Protein AF-A0A7W1P5P2-F1 (afdb_monomer)

Foldseek 3Di:
DDDDDDDDDDDDDDDDDDDDDDDDDDDDDDDDDDDDDPDDDPPDPDDDQPDPPPVLLVVLVPQADPVLSVVLVVVSNVDDDDPVLSVLSSLLRNLVRLLVVLVVVCVVQHQDDPNHGDPSVVSNVVSVVSSVVSVVVSVPDD

pLDDT: mean 72.05, std 26.2, range [30.34, 98.06]

Nearest PDB structures (foldseek):
  7my1-assembly1_AAA-2  TM=4.156E-01  e=3.052E+00  Synechocystis sp. PCC 6803 substr. Kazusa
  7p5j-assembly1_B  TM=3.712E-01  e=3.596E+00  Homo sapiens

Structure (mmCIF, N/CA/C/O backbone):
data_AF-A0A7W1P5P2-F1
#
_entry.id   AF-A0A7W1P5P2-F1
#
loop_
_atom_site.group_PDB
_atom_site.id
_atom_site.type_symbol
_atom_site.label_atom_id
_atom_site.label_alt_id
_atom_site.label_comp_id
_atom_site.label_asym_id
_atom_site.label_entity_id
_atom_site.label_seq_id
_atom_site.pdbx_PDB_ins_code
_atom_site.Cartn_x
_atom_site.Cartn_y
_atom_site.Cartn_z
_atom_site.occupancy
_atom_site.B_iso_or_equiv
_atom_site.auth_seq_id
_atom_site.auth_comp_id
_atom_site.auth_asym_id
_atom_site.auth_atom_id
_atom_site.pdbx_PDB_model_num
ATOM 1 N N . MET A 1 1 ? 70.763 19.046 11.748 1.00 38.09 1 MET A N 1
ATOM 2 C CA . MET A 1 1 ? 70.321 20.250 12.480 1.00 38.09 1 MET A CA 1
ATOM 3 C C . MET A 1 1 ? 68.864 20.521 12.139 1.00 38.09 1 MET A C 1
ATOM 5 O O . MET A 1 1 ? 68.567 20.472 10.958 1.00 38.09 1 MET A O 1
ATOM 9 N N . ALA A 1 2 ? 68.046 20.783 13.174 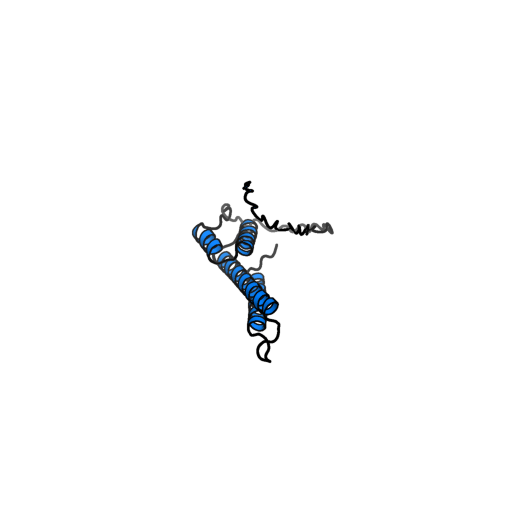1.00 40.44 2 ALA A N 1
ATOM 10 C CA . ALA A 1 2 ? 66.644 21.260 13.194 1.00 40.44 2 ALA A CA 1
ATOM 11 C C . ALA A 1 2 ? 65.595 20.413 12.423 1.00 40.44 2 ALA A C 1
ATOM 13 O O . ALA A 1 2 ? 65.791 20.097 11.265 1.00 40.44 2 ALA A O 1
ATOM 14 N N . GLY A 1 3 ? 64.448 19.982 12.959 1.00 36.50 3 GLY A N 1
ATOM 15 C CA . GLY A 1 3 ? 63.687 20.394 14.142 1.00 36.50 3 GLY A CA 1
ATOM 16 C C . GLY A 1 3 ? 62.299 20.930 13.733 1.00 36.50 3 GLY A C 1
ATOM 17 O O . GLY A 1 3 ? 62.228 21.692 12.779 1.00 36.50 3 GLY A O 1
ATOM 18 N N . VAL A 1 4 ? 61.260 20.603 14.531 1.00 46.84 4 VAL A N 1
ATOM 19 C CA . VAL A 1 4 ? 59.852 21.117 14.559 1.00 46.84 4 VAL A CA 1
ATOM 20 C C . VAL A 1 4 ? 58.834 20.275 13.737 1.00 46.84 4 VAL A C 1
ATOM 22 O O . VAL A 1 4 ? 58.904 20.241 12.518 1.00 46.84 4 VAL A O 1
ATOM 25 N N . LYS A 1 5 ? 58.028 19.373 14.351 1.00 38.53 5 LYS A N 1
ATOM 26 C CA . LYS A 1 5 ? 56.689 19.538 15.018 1.00 38.53 5 LYS A CA 1
ATOM 27 C C . LYS A 1 5 ? 55.645 20.206 14.088 1.00 38.53 5 LYS A C 1
ATOM 29 O O . LYS A 1 5 ? 55.945 21.239 13.528 1.00 38.53 5 LYS A O 1
ATOM 34 N N . GLY A 1 6 ? 54.404 19.776 13.852 1.00 36.72 6 GLY A N 1
ATOM 35 C CA . GLY A 1 6 ? 53.469 18.824 14.456 1.00 36.72 6 GLY A CA 1
ATOM 36 C C . GLY A 1 6 ? 52.092 19.511 14.520 1.00 36.72 6 GLY A C 1
ATOM 37 O O . GLY A 1 6 ? 51.992 20.474 15.259 1.00 36.72 6 GLY A O 1
ATOM 38 N N . LEU A 1 7 ? 51.067 19.064 13.777 1.00 38.97 7 LEU A N 1
ATOM 39 C CA . LEU A 1 7 ? 49.645 19.476 13.890 1.00 38.97 7 LEU A CA 1
ATOM 40 C C . LEU A 1 7 ? 48.791 18.339 13.276 1.00 38.97 7 LEU A C 1
ATOM 42 O O . LEU A 1 7 ? 48.956 18.028 12.105 1.00 38.97 7 LEU A O 1
ATOM 46 N N . SER A 1 8 ? 48.094 17.507 14.059 1.00 36.19 8 SER A N 1
ATOM 47 C CA . SER A 1 8 ? 46.799 17.746 14.728 1.00 36.19 8 SER A CA 1
ATOM 48 C C . SER A 1 8 ? 45.603 17.568 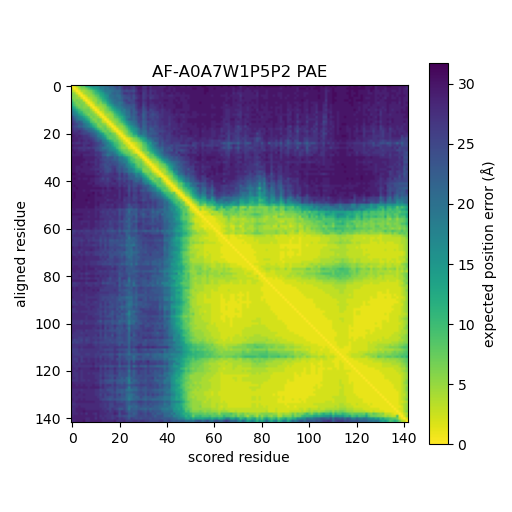13.783 1.00 36.19 8 SER A C 1
ATOM 50 O O . SER A 1 8 ? 45.541 18.169 12.718 1.00 36.19 8 SER A O 1
ATOM 52 N N . GLY A 1 9 ? 44.661 16.722 14.209 1.00 39.12 9 GLY A N 1
ATOM 53 C CA . GLY A 1 9 ? 43.573 16.164 13.414 1.00 39.12 9 GLY A CA 1
ATOM 54 C C . GLY A 1 9 ? 42.539 17.159 12.885 1.00 39.12 9 GLY A C 1
ATOM 55 O O . GLY A 1 9 ? 42.253 18.188 13.490 1.00 39.12 9 GLY A O 1
ATOM 56 N N . GLY A 1 10 ? 41.923 16.775 11.768 1.00 34.19 10 GLY A N 1
ATOM 57 C CA . GLY A 1 10 ? 40.751 17.422 11.196 1.00 34.19 10 GLY A CA 1
ATOM 58 C C . GLY A 1 10 ? 39.666 16.382 10.954 1.00 34.19 10 GLY A C 1
ATOM 59 O O . GLY A 1 10 ? 39.736 15.608 10.004 1.00 34.19 10 GLY A O 1
ATOM 60 N N . GLN A 1 11 ? 38.671 16.339 11.840 1.00 35.59 11 GLN A N 1
ATOM 61 C CA . GLN A 1 11 ? 37.442 15.583 11.626 1.00 35.59 11 GLN A CA 1
ATOM 62 C C . GLN A 1 11 ? 36.672 16.199 10.455 1.00 35.59 11 GLN A C 1
ATOM 64 O O . GLN A 1 11 ? 36.246 17.352 10.535 1.00 35.59 11 GLN A O 1
ATOM 69 N N . ASN A 1 12 ? 36.462 15.436 9.384 1.00 36.19 12 ASN A N 1
ATOM 70 C CA . ASN A 1 12 ? 35.662 15.890 8.255 1.00 36.19 12 ASN A CA 1
ATOM 71 C C . ASN A 1 12 ? 34.175 15.623 8.546 1.00 36.19 12 ASN A C 1
ATOM 73 O O . ASN A 1 12 ? 33.667 14.521 8.345 1.00 36.19 12 ASN A O 1
ATOM 77 N N . LYS A 1 13 ? 33.484 16.629 9.094 1.00 36.31 13 LYS A N 1
ATOM 78 C CA . LYS A 1 13 ? 32.025 16.630 9.264 1.00 36.31 13 LYS A CA 1
ATOM 79 C C . LYS A 1 13 ? 31.383 17.026 7.936 1.00 36.31 13 LYS A C 1
ATOM 81 O O . LYS A 1 13 ? 31.294 18.210 7.621 1.00 36.31 13 LYS A O 1
ATOM 86 N N . VAL A 1 14 ? 30.903 16.050 7.170 1.00 39.16 14 VAL A N 1
ATOM 87 C CA . VAL A 1 14 ? 30.035 16.326 6.019 1.00 39.16 14 VAL A CA 1
ATOM 88 C C . VAL A 1 14 ? 28.663 16.738 6.557 1.00 39.16 14 VAL A C 1
ATOM 90 O O . VAL A 1 14 ? 27.927 15.935 7.127 1.00 39.16 14 VAL A O 1
ATOM 93 N N . SER A 1 15 ? 28.353 18.029 6.435 1.00 32.81 15 SER A N 1
ATOM 94 C CA . SER A 1 15 ? 27.053 18.603 6.785 1.00 32.81 15 SER A CA 1
ATOM 95 C C . SER A 1 15 ? 25.989 18.125 5.800 1.00 32.81 15 SER A C 1
ATOM 97 O O . SER A 1 15 ? 26.027 18.469 4.622 1.00 32.81 15 SER A O 1
ATOM 99 N N . VAL A 1 16 ? 25.012 17.364 6.292 1.00 40.34 16 VAL A N 1
ATOM 100 C CA . VAL A 1 16 ? 23.805 17.016 5.537 1.00 40.34 16 VAL A CA 1
ATOM 101 C C . VAL A 1 16 ? 22.905 18.251 5.472 1.00 40.34 16 VAL A C 1
ATOM 103 O O . VAL A 1 16 ? 22.383 18.723 6.487 1.00 40.34 16 VAL A O 1
ATOM 106 N N . ALA A 1 17 ? 22.754 18.795 4.267 1.00 35.56 17 ALA A N 1
ATOM 107 C CA . ALA A 1 17 ? 21.858 19.900 3.971 1.00 35.56 17 ALA A CA 1
ATOM 108 C C . ALA A 1 17 ? 20.401 19.500 4.261 1.00 35.56 17 ALA A C 1
ATOM 110 O O . ALA A 1 17 ? 19.860 18.550 3.697 1.00 35.56 17 ALA A O 1
ATOM 111 N N . LYS A 1 18 ? 19.753 20.248 5.158 1.00 37.50 18 LYS A N 1
ATOM 112 C CA . LYS A 1 18 ? 18.331 20.111 5.488 1.00 37.50 18 LYS A CA 1
ATOM 113 C C . LYS A 1 18 ? 17.484 20.704 4.359 1.00 37.50 18 LYS A C 1
ATOM 115 O O . LYS A 1 18 ? 17.231 21.908 4.353 1.00 37.50 18 LYS A O 1
ATOM 120 N N . HIS A 1 19 ? 16.987 19.874 3.447 1.00 31.73 19 HIS A N 1
ATOM 121 C CA . HIS A 1 19 ? 15.883 20.273 2.573 1.00 31.73 19 HIS A CA 1
ATOM 122 C C . HIS A 1 19 ? 14.563 20.241 3.360 1.00 31.73 19 HIS A C 1
ATOM 124 O O . HIS A 1 19 ? 13.968 19.194 3.597 1.00 31.73 19 HIS A O 1
ATOM 130 N N . ARG A 1 20 ? 14.114 21.425 3.797 1.00 35.22 20 ARG A N 1
ATOM 131 C CA . ARG A 1 20 ? 12.747 21.672 4.280 1.00 35.22 20 ARG A CA 1
ATOM 132 C C . ARG A 1 20 ? 11.787 21.633 3.090 1.00 35.22 20 ARG A C 1
ATOM 134 O O . ARG A 1 20 ? 11.762 22.581 2.310 1.00 35.22 20 ARG A O 1
ATOM 141 N N . LEU A 1 21 ? 10.939 20.614 3.003 1.00 42.06 21 LEU A N 1
ATOM 142 C CA . LEU A 1 21 ? 9.718 20.676 2.200 1.00 42.06 21 LEU A CA 1
ATOM 143 C C . LEU A 1 21 ? 8.583 21.205 3.091 1.00 42.06 21 LEU A C 1
ATOM 145 O O . LEU A 1 21 ? 8.082 20.507 3.967 1.00 42.06 21 LEU A O 1
ATOM 149 N N . ARG A 1 22 ? 8.211 22.480 2.904 1.00 36.34 22 ARG A N 1
ATOM 150 C CA . ARG A 1 22 ? 6.943 23.037 3.402 1.00 36.34 22 ARG A CA 1
ATOM 151 C C . ARG A 1 22 ? 5.852 22.683 2.395 1.00 36.34 22 ARG A C 1
ATOM 153 O O . ARG A 1 22 ? 5.766 23.320 1.353 1.00 36.34 22 ARG A O 1
ATOM 160 N N . GLY A 1 23 ? 5.008 21.716 2.727 1.00 30.73 23 GLY A N 1
ATOM 161 C CA . GLY A 1 23 ? 3.723 21.496 2.069 1.00 30.73 23 GLY A CA 1
ATOM 162 C C . GLY A 1 23 ? 2.622 21.570 3.116 1.00 30.73 23 GLY A C 1
ATOM 163 O O . GLY A 1 23 ? 2.284 20.565 3.728 1.00 30.73 23 GLY A O 1
ATOM 164 N N . SER A 1 24 ? 2.107 22.767 3.394 1.00 36.44 24 SER A N 1
ATOM 165 C CA . SER A 1 24 ? 0.954 22.941 4.280 1.00 36.44 24 SER A CA 1
ATOM 166 C C . SER A 1 24 ? -0.324 22.635 3.502 1.00 36.44 24 SER A C 1
ATOM 168 O O . SER A 1 24 ? -0.759 23.450 2.687 1.00 36.44 24 SER A O 1
ATOM 170 N N . TYR A 1 25 ? -0.925 21.475 3.753 1.00 33.72 25 TYR A N 1
ATOM 171 C CA . TYR A 1 25 ? -2.282 21.175 3.309 1.00 33.72 25 TYR A CA 1
ATOM 172 C C . TYR A 1 25 ? -3.265 22.150 3.980 1.00 33.72 25 TYR A C 1
ATOM 174 O O . TYR A 1 25 ? -3.315 22.252 5.206 1.00 33.72 25 TYR A O 1
ATOM 182 N N . ARG A 1 26 ? -4.017 22.904 3.172 1.00 38.31 26 ARG A N 1
ATOM 183 C CA . ARG A 1 26 ? -5.033 23.871 3.610 1.00 38.31 26 ARG A CA 1
ATOM 184 C C . ARG A 1 26 ? -6.379 23.414 3.038 1.00 38.31 26 ARG A C 1
ATOM 186 O O . ARG A 1 26 ? -6.584 23.594 1.841 1.00 38.31 26 ARG A O 1
ATOM 193 N N . PRO A 1 27 ? -7.289 22.820 3.826 1.00 37.28 27 PRO A N 1
ATOM 194 C CA . PRO A 1 27 ? -8.607 22.484 3.311 1.00 37.28 27 PRO A CA 1
ATOM 195 C C . PRO A 1 27 ? -9.436 23.767 3.153 1.00 37.28 27 PRO A C 1
ATOM 197 O O . PRO A 1 27 ? -9.579 24.569 4.081 1.00 37.28 27 PRO A O 1
ATOM 200 N N . SER A 1 28 ? -9.925 23.985 1.934 1.00 34.75 28 SER A N 1
ATOM 201 C CA . SER A 1 28 ? -10.706 25.151 1.529 1.00 34.75 28 SER A CA 1
ATOM 202 C C . SER A 1 28 ? -12.073 25.181 2.212 1.00 34.75 28 SER A C 1
ATOM 204 O O . SER A 1 28 ? -12.845 24.229 2.154 1.00 34.75 28 SER A O 1
ATOM 206 N N . ARG A 1 29 ? -12.380 26.327 2.827 1.00 39.62 29 ARG A N 1
ATOM 207 C CA . ARG A 1 29 ? -13.700 26.700 3.343 1.00 39.62 29 ARG A CA 1
ATOM 208 C C . ARG A 1 29 ? -14.637 27.020 2.177 1.00 39.62 29 ARG A C 1
ATOM 210 O O . ARG A 1 29 ? -14.630 28.161 1.737 1.00 39.62 29 ARG A O 1
ATOM 217 N N . HIS A 1 30 ? -15.470 26.089 1.721 1.00 31.09 30 HIS A N 1
ATOM 218 C CA . HIS A 1 30 ? -16.668 26.460 0.964 1.00 31.09 30 HIS A CA 1
ATOM 219 C C . HIS A 1 30 ? -17.849 25.526 1.252 1.00 31.09 30 HIS A C 1
ATOM 221 O O . HIS A 1 30 ? -17.723 24.310 1.208 1.00 31.09 30 HIS A O 1
ATOM 227 N N . ALA A 1 31 ? -18.990 26.181 1.487 1.00 36.50 31 ALA A N 1
ATOM 228 C CA . ALA A 1 31 ? -20.364 25.692 1.416 1.00 36.50 31 ALA A CA 1
ATOM 229 C C . ALA A 1 31 ? -20.875 24.808 2.567 1.00 36.50 31 ALA A C 1
ATOM 231 O O . ALA A 1 31 ? -21.060 23.602 2.452 1.00 36.50 31 ALA A O 1
ATOM 232 N N . ALA A 1 32 ? -21.244 25.491 3.651 1.00 35.75 32 ALA A N 1
ATOM 233 C CA . ALA A 1 32 ? -22.315 25.055 4.529 1.00 35.75 32 ALA A CA 1
ATOM 234 C C . ALA A 1 32 ? -23.641 24.958 3.751 1.00 35.75 32 ALA A C 1
ATOM 236 O O . ALA A 1 32 ? -24.091 25.939 3.156 1.00 35.75 32 ALA A O 1
ATOM 237 N N . ARG A 1 33 ? -24.298 23.800 3.819 1.00 31.02 33 ARG A N 1
ATOM 238 C CA . ARG A 1 33 ? -25.748 23.668 3.659 1.00 31.02 33 ARG A CA 1
ATOM 239 C C . ARG A 1 33 ? -26.217 22.592 4.631 1.00 31.02 33 ARG A C 1
ATOM 241 O O . ARG A 1 33 ? -25.950 21.414 4.437 1.00 31.02 33 ARG A O 1
ATOM 248 N N . ALA A 1 34 ? -26.837 23.034 5.720 1.00 30.34 34 ALA A N 1
ATOM 249 C CA . ALA A 1 34 ? -27.439 22.160 6.712 1.00 30.34 34 ALA A CA 1
ATOM 250 C C . ALA A 1 34 ? -28.696 21.521 6.109 1.00 30.34 34 ALA A C 1
ATOM 252 O O . ALA A 1 34 ? -29.646 22.227 5.774 1.00 30.34 34 ALA A O 1
ATOM 253 N N . VAL A 1 35 ? -28.685 20.199 5.957 1.00 34.97 35 VAL A N 1
ATOM 254 C CA . VAL A 1 35 ? -29.896 19.403 5.760 1.00 34.97 35 VAL A CA 1
ATOM 255 C C . VAL A 1 35 ? -30.232 18.822 7.126 1.00 34.97 35 VAL A C 1
ATOM 257 O O . VAL A 1 35 ? -29.463 18.041 7.681 1.00 34.97 35 VAL A O 1
ATOM 260 N N . VAL A 1 36 ? -31.347 19.268 7.698 1.00 35.81 36 VAL A N 1
ATOM 261 C CA . VAL A 1 36 ? -31.922 18.657 8.896 1.00 35.81 36 VAL A CA 1
ATOM 262 C C . VAL A 1 36 ? -32.600 17.373 8.435 1.00 35.81 36 VAL A C 1
ATOM 264 O O . VAL A 1 36 ? -33.637 17.429 7.780 1.00 35.81 36 VAL A O 1
ATOM 267 N N . VAL A 1 37 ? -31.986 16.228 8.725 1.00 38.50 37 VAL A N 1
ATOM 268 C CA . VAL A 1 37 ? -32.641 14.922 8.620 1.00 38.50 37 VAL A CA 1
ATOM 269 C C . VAL A 1 37 ? -32.849 14.432 10.043 1.00 38.50 37 VAL A C 1
ATOM 271 O O . VAL A 1 37 ? -31.890 14.091 10.735 1.00 38.50 37 VAL A O 1
ATOM 274 N N . GLU A 1 38 ? -34.102 14.448 10.492 1.00 40.78 38 GLU A N 1
ATOM 275 C CA . GLU A 1 38 ? -34.514 13.683 11.663 1.00 40.78 38 GLU A CA 1
ATOM 276 C C . GLU A 1 38 ? -34.297 12.201 11.349 1.00 40.78 38 GLU A C 1
ATOM 278 O O . GLU A 1 38 ? -35.005 11.615 10.532 1.00 40.78 38 GLU A O 1
ATOM 283 N N . ALA A 1 39 ? -33.286 11.602 11.971 1.00 36.06 39 ALA A N 1
ATOM 284 C CA . ALA A 1 39 ? -33.062 10.169 11.926 1.00 36.06 39 ALA A CA 1
ATOM 285 C C . ALA A 1 39 ? -33.140 9.630 13.353 1.00 36.06 39 ALA A C 1
ATOM 287 O O . ALA A 1 39 ? -32.322 9.936 14.219 1.00 36.06 39 ALA A O 1
ATOM 288 N N . SER A 1 40 ? -34.210 8.870 13.552 1.00 35.75 40 SER A N 1
ATOM 289 C CA . SER A 1 40 ? -34.571 8.038 14.690 1.00 35.75 40 SER A CA 1
ATOM 290 C C . SER A 1 40 ? -33.401 7.522 15.526 1.00 35.75 40 SER A C 1
ATOM 292 O O . SER A 1 40 ? -32.442 6.943 15.016 1.00 35.75 40 SER A O 1
ATOM 294 N N . VAL A 1 41 ? -33.584 7.654 16.838 1.00 42.28 41 VAL A N 1
ATOM 295 C CA . VAL A 1 41 ? -32.809 7.037 17.911 1.00 42.28 41 VAL A CA 1
ATOM 296 C C . VAL A 1 41 ? -32.696 5.526 17.675 1.00 42.28 41 VAL A C 1
ATOM 298 O O . VAL A 1 41 ? -33.618 4.770 17.961 1.00 42.28 41 VAL A O 1
ATOM 301 N N . ILE A 1 42 ? -31.550 5.085 17.156 1.00 48.00 42 ILE A N 1
ATOM 302 C CA . ILE A 1 42 ? -31.076 3.714 17.342 1.00 48.00 42 ILE A CA 1
ATOM 303 C C . ILE A 1 42 ? -30.208 3.764 18.593 1.00 48.00 42 ILE A C 1
ATOM 305 O O . ILE A 1 42 ? -29.065 4.228 18.539 1.00 48.00 42 ILE A O 1
ATOM 309 N N . GLU A 1 43 ? -30.765 3.339 19.726 1.00 36.88 43 GLU A N 1
ATOM 310 C CA . GLU A 1 43 ? -30.007 3.153 20.961 1.00 36.88 43 GLU A CA 1
ATOM 311 C C . GLU A 1 43 ? -28.895 2.121 20.715 1.00 36.88 43 GLU A C 1
ATOM 313 O O . GLU A 1 43 ? -29.109 0.913 20.769 1.00 36.88 43 GLU A O 1
ATOM 318 N N . HIS A 1 44 ? -27.691 2.601 20.396 1.00 46.91 44 HIS A N 1
ATOM 319 C CA . HIS A 1 44 ? -26.486 1.782 20.376 1.00 46.91 44 HIS A CA 1
ATOM 320 C C . HIS A 1 44 ? -25.956 1.686 21.810 1.00 46.91 44 HIS A C 1
ATOM 322 O O . HIS A 1 44 ? -25.619 2.723 22.396 1.00 46.91 44 HIS A O 1
ATOM 328 N N . PRO A 1 45 ? -25.852 0.480 22.395 1.00 43.00 45 PRO A N 1
ATOM 329 C CA . PRO A 1 45 ? -25.342 0.334 23.745 1.00 43.00 45 PRO A CA 1
ATOM 330 C C . PRO A 1 45 ? -23.878 0.792 23.800 1.00 43.00 45 PRO A C 1
ATOM 332 O O . PRO A 1 45 ? -23.032 0.335 23.039 1.00 43.00 45 PRO A O 1
ATOM 335 N N . ALA A 1 46 ? -23.626 1.740 24.703 1.00 43.69 46 ALA A N 1
ATOM 336 C CA . ALA A 1 46 ? -22.350 2.087 25.324 1.00 43.69 46 ALA A CA 1
ATOM 337 C C . ALA A 1 46 ? -21.069 1.959 24.464 1.00 43.69 46 ALA A C 1
ATOM 339 O O . ALA A 1 46 ? -20.384 0.943 24.436 1.00 43.69 46 ALA A O 1
ATOM 340 N N . GLN A 1 47 ? -20.691 3.087 23.859 1.00 51.22 47 GLN A N 1
ATOM 341 C CA . GLN A 1 47 ? -19.348 3.677 23.973 1.00 51.22 47 GLN A CA 1
ATOM 342 C C . GLN A 1 47 ? -18.155 2.709 24.138 1.00 51.22 47 GLN A C 1
ATOM 344 O O . GLN A 1 47 ? -17.622 2.544 25.231 1.00 51.22 47 GLN A O 1
ATOM 349 N N . GLN A 1 48 ? -17.621 2.201 23.026 1.00 49.00 48 GLN A N 1
ATOM 350 C CA . GLN A 1 48 ? -16.207 1.826 22.957 1.00 49.00 48 GLN A CA 1
ATOM 351 C C . GLN A 1 48 ? -15.458 2.938 22.221 1.00 49.00 48 GLN A C 1
ATOM 353 O O . GLN A 1 48 ? -15.702 3.221 21.045 1.00 49.00 48 GLN A O 1
ATOM 358 N N . MET A 1 49 ? -14.591 3.648 22.945 1.00 40.59 49 MET A N 1
ATOM 359 C CA . MET A 1 49 ? -13.457 4.326 22.323 1.00 40.59 49 MET A CA 1
ATOM 360 C C . MET A 1 49 ? -12.633 3.226 21.657 1.00 40.59 49 MET A C 1
ATOM 362 O O . MET A 1 49 ? -12.130 2.348 22.354 1.00 40.59 49 MET A O 1
ATOM 366 N N . THR A 1 50 ? -12.542 3.226 20.328 1.0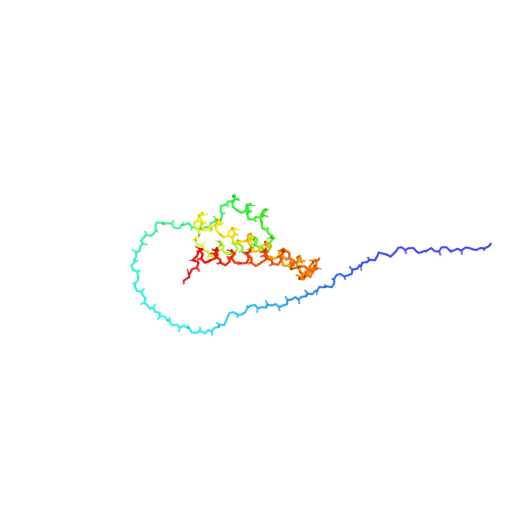0 53.00 50 THR A N 1
ATOM 367 C CA . THR A 1 50 ? -11.761 2.229 19.591 1.00 53.00 50 THR A CA 1
ATOM 368 C C . THR A 1 50 ? -10.278 2.478 19.856 1.00 53.00 50 THR A C 1
ATOM 370 O O . THR A 1 50 ? -9.597 3.198 19.134 1.00 53.00 50 THR A O 1
ATOM 373 N N . ILE A 1 51 ? -9.770 1.910 20.944 1.00 59.84 51 ILE A N 1
ATOM 374 C CA . ILE A 1 51 ? -8.339 1.707 21.127 1.00 59.84 51 ILE A CA 1
ATOM 375 C C . ILE A 1 51 ? -7.992 0.538 20.206 1.00 59.84 51 ILE A C 1
ATOM 377 O O . ILE A 1 51 ? -8.551 -0.548 20.364 1.00 59.84 51 ILE A O 1
ATOM 381 N N . LEU A 1 52 ? -7.112 0.760 19.221 1.00 65.50 52 LEU A N 1
ATOM 382 C CA . LEU A 1 52 ? -6.577 -0.339 18.414 1.00 65.50 52 LEU A CA 1
ATOM 383 C C . LEU A 1 52 ? -5.999 -1.388 19.375 1.00 65.50 52 LEU A C 1
ATOM 385 O O . LEU A 1 52 ? -5.191 -1.024 20.238 1.00 65.50 52 LEU A O 1
ATOM 389 N N . PRO A 1 53 ? -6.405 -2.662 19.274 1.00 68.62 53 PRO A N 1
ATOM 390 C CA . PRO A 1 53 ? -5.956 -3.663 20.223 1.00 68.62 53 PRO A CA 1
ATOM 391 C C . PRO A 1 53 ? -4.431 -3.841 20.096 1.00 68.62 53 PRO A C 1
ATOM 393 O O . PRO A 1 53 ? -3.837 -3.627 19.034 1.00 68.62 53 PRO A O 1
ATOM 396 N N . ALA A 1 54 ? -3.762 -4.106 21.222 1.00 72.44 54 ALA A N 1
ATOM 397 C CA . ALA A 1 54 ? -2.303 -3.989 21.332 1.00 72.44 54 ALA A CA 1
ATOM 398 C C . ALA A 1 54 ? -1.538 -4.965 20.420 1.00 72.44 54 ALA A C 1
ATOM 400 O O . ALA A 1 54 ? -0.440 -4.660 19.951 1.00 72.44 54 ALA A O 1
ATOM 401 N N . ASP A 1 55 ? -2.124 -6.129 20.156 1.00 72.81 55 ASP A N 1
ATOM 402 C CA . ASP A 1 55 ? -1.664 -7.095 19.160 1.00 72.81 55 ASP A CA 1
ATOM 403 C C . ASP A 1 55 ? -1.609 -6.470 17.764 1.00 72.81 55 ASP A C 1
ATOM 405 O O . ASP A 1 55 ? -0.631 -6.625 17.037 1.00 72.81 55 ASP A O 1
ATOM 409 N N . LEU A 1 56 ? -2.616 -5.681 17.421 1.00 73.50 56 LEU A N 1
ATOM 410 C CA . LEU A 1 56 ? -2.743 -5.070 16.116 1.00 73.50 56 LEU A CA 1
ATOM 411 C C . LEU A 1 56 ? -1.801 -3.873 15.952 1.00 73.50 56 LEU A C 1
ATOM 413 O O . LEU A 1 56 ? -1.210 -3.698 14.889 1.00 73.50 56 LEU A O 1
ATOM 417 N N . VAL A 1 57 ? -1.558 -3.109 17.019 1.00 77.38 57 VAL A N 1
ATOM 418 C CA . VAL A 1 57 ? -0.517 -2.065 17.021 1.00 77.38 57 VAL A CA 1
ATOM 419 C C . VAL A 1 57 ? 0.864 -2.658 16.722 1.00 77.38 57 VAL A C 1
ATOM 421 O O . VAL A 1 57 ? 1.603 -2.095 15.918 1.00 77.38 57 VAL A O 1
ATOM 424 N N . ARG A 1 58 ? 1.195 -3.818 17.304 1.00 80.62 58 ARG A N 1
ATOM 425 C CA . ARG A 1 58 ? 2.456 -4.521 17.005 1.00 80.62 58 ARG A CA 1
ATOM 426 C C . ARG A 1 58 ? 2.522 -4.983 15.554 1.00 80.62 58 ARG A C 1
ATOM 428 O O . ARG A 1 58 ? 3.553 -4.840 14.909 1.00 80.62 58 ARG A O 1
ATOM 435 N N . VAL A 1 59 ? 1.425 -5.535 15.041 1.00 80.06 59 VAL A N 1
ATOM 436 C CA . VAL A 1 59 ? 1.318 -5.963 13.640 1.00 80.06 59 VAL A CA 1
ATOM 437 C C . VAL A 1 59 ? 1.562 -4.781 12.696 1.00 80.06 59 VAL A C 1
ATOM 439 O O . VAL A 1 59 ? 2.351 -4.913 11.767 1.00 80.06 59 VAL A O 1
ATOM 442 N N . ILE A 1 60 ? 0.957 -3.623 12.974 1.00 83.25 60 ILE A N 1
ATOM 443 C CA . ILE A 1 60 ? 1.157 -2.379 12.217 1.00 83.25 60 ILE A CA 1
ATOM 444 C C . ILE A 1 60 ? 2.635 -1.966 12.205 1.00 83.25 60 ILE A C 1
ATOM 446 O O . ILE A 1 60 ? 3.161 -1.666 11.141 1.00 83.25 60 ILE A O 1
ATOM 450 N N . ASP A 1 61 ? 3.313 -1.981 13.353 1.00 83.88 61 ASP A N 1
ATOM 451 C CA . ASP A 1 61 ? 4.717 -1.552 13.449 1.00 83.88 61 ASP A CA 1
ATOM 452 C C . ASP A 1 61 ? 5.715 -2.460 12.745 1.00 83.88 61 ASP A C 1
ATOM 454 O O . ASP A 1 61 ? 6.749 -1.994 12.277 1.00 83.88 61 ASP A O 1
ATOM 458 N N . HIS A 1 62 ? 5.448 -3.763 12.720 1.00 85.94 62 HIS A N 1
ATOM 459 C CA . HIS A 1 62 ? 6.400 -4.734 12.186 1.00 85.94 62 HIS A CA 1
ATOM 460 C C . HIS A 1 62 ? 6.197 -5.041 10.704 1.00 85.94 62 HIS A C 1
ATOM 462 O O . HIS A 1 62 ? 7.051 -5.690 10.106 1.00 85.94 62 HIS A O 1
ATOM 468 N N . GLN A 1 63 ? 5.065 -4.645 10.122 1.00 86.75 63 GLN A N 1
ATOM 469 C CA . GLN A 1 63 ? 4.687 -5.050 8.765 1.00 86.75 63 GLN A CA 1
ATOM 470 C C . GLN A 1 63 ? 4.493 -3.892 7.800 1.00 86.75 63 GLN A C 1
ATOM 472 O O . GLN A 1 63 ? 4.208 -4.143 6.632 1.00 86.75 63 GLN A O 1
ATOM 477 N N . LEU A 1 64 ? 4.595 -2.661 8.289 1.00 93.88 64 LEU A N 1
ATOM 478 C CA . LEU A 1 64 ? 4.445 -1.457 7.493 1.00 93.88 64 LEU A CA 1
ATOM 479 C C . LEU A 1 64 ? 5.670 -0.576 7.678 1.00 93.88 64 LEU A C 1
ATOM 481 O O . LEU A 1 64 ? 6.260 -0.528 8.760 1.00 93.88 64 LEU A O 1
ATOM 485 N N . GLU A 1 65 ? 6.005 0.174 6.638 1.00 94.75 65 GLU A N 1
ATOM 486 C CA . GLU A 1 65 ? 7.010 1.220 6.742 1.00 94.75 65 GLU A CA 1
ATOM 487 C C . GLU A 1 65 ? 6.565 2.276 7.768 1.00 94.75 65 GLU A C 1
ATOM 489 O O . GLU A 1 65 ? 5.365 2.546 7.904 1.00 94.75 65 GLU A O 1
ATOM 494 N N . PRO A 1 66 ? 7.493 2.937 8.487 1.00 93.69 66 PRO A N 1
ATOM 495 C CA . PRO A 1 66 ? 7.142 3.821 9.601 1.00 93.69 66 PRO A CA 1
ATOM 496 C C . PRO A 1 66 ? 6.128 4.919 9.245 1.00 93.69 66 PRO A C 1
ATOM 498 O O . PRO A 1 66 ? 5.256 5.253 10.050 1.00 93.69 66 PRO A O 1
ATOM 501 N N . GLY A 1 67 ? 6.219 5.473 8.030 1.00 93.81 67 GLY A N 1
ATOM 502 C CA . GLY A 1 67 ? 5.274 6.478 7.535 1.00 93.81 67 GLY A CA 1
ATOM 503 C C . GLY A 1 67 ? 3.866 5.911 7.335 1.00 93.81 67 GLY A C 1
ATOM 504 O O . GLY A 1 67 ? 2.881 6.516 7.762 1.00 93.81 67 GLY A O 1
ATOM 505 N N . THR A 1 68 ? 3.773 4.720 6.755 1.00 96.00 68 THR A N 1
ATOM 506 C CA . THR A 1 68 ? 2.511 4.024 6.494 1.00 96.00 68 THR A CA 1
ATOM 507 C C . THR A 1 68 ? 1.883 3.510 7.783 1.00 96.00 68 THR A C 1
ATOM 509 O O . THR A 1 68 ? 0.684 3.684 7.997 1.00 96.00 68 THR A O 1
ATOM 512 N N . A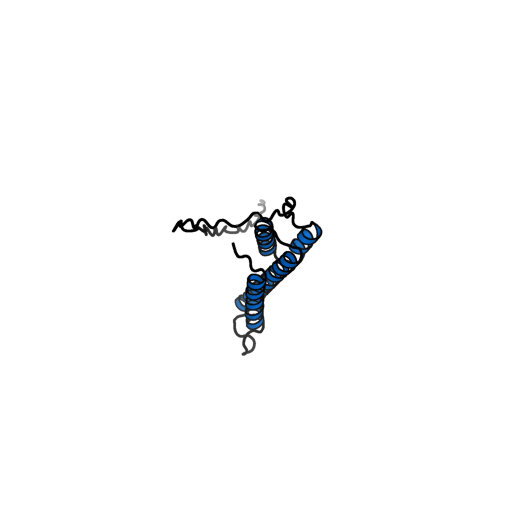LA A 1 69 ? 2.690 2.991 8.709 1.00 93.75 69 ALA A N 1
ATOM 513 C CA . ALA A 1 69 ? 2.260 2.626 10.053 1.00 93.75 69 ALA A CA 1
ATOM 514 C C . ALA A 1 69 ? 1.643 3.822 10.801 1.00 93.75 69 ALA A C 1
ATOM 516 O O . ALA A 1 69 ? 0.602 3.695 11.451 1.00 93.75 69 ALA A O 1
ATOM 517 N N . ALA A 1 70 ? 2.265 5.003 10.706 1.00 92.44 70 ALA A N 1
ATOM 518 C CA . ALA A 1 70 ? 1.738 6.230 11.300 1.00 92.44 70 ALA A CA 1
ATOM 519 C C . ALA A 1 70 ? 0.408 6.658 10.658 1.00 92.44 70 ALA A C 1
ATOM 521 O O . ALA A 1 70 ? -0.526 7.031 11.372 1.00 92.44 70 ALA A O 1
ATOM 522 N N . TRP A 1 71 ? 0.290 6.551 9.331 1.00 93.25 71 TRP A N 1
ATOM 523 C CA . TRP A 1 71 ? -0.959 6.825 8.620 1.00 93.25 71 TRP A CA 1
ATOM 524 C C . TRP A 1 71 ? -2.083 5.865 9.036 1.00 93.25 71 TRP A C 1
ATOM 526 O O . TRP A 1 71 ? -3.153 6.329 9.428 1.00 93.25 71 TRP A O 1
ATOM 536 N N . VAL A 1 72 ? -1.834 4.550 9.053 1.00 91.50 72 VAL A N 1
ATOM 537 C CA . VAL A 1 72 ? -2.824 3.541 9.472 1.00 91.50 72 VAL A CA 1
ATOM 538 C C . VAL A 1 72 ? -3.338 3.825 10.882 1.00 91.50 72 VAL A C 1
ATOM 540 O O . VAL A 1 72 ? -4.544 3.777 11.122 1.00 91.50 72 VAL A O 1
ATOM 543 N N . ARG A 1 73 ? -2.453 4.185 11.818 1.00 89.38 73 ARG A N 1
ATOM 544 C CA . ARG A 1 73 ? -2.862 4.588 13.172 1.00 89.38 73 ARG A CA 1
ATOM 545 C C . ARG A 1 73 ? -3.725 5.832 13.177 1.00 89.38 73 ARG A C 1
ATOM 547 O O . ARG A 1 73 ? -4.744 5.852 13.859 1.00 89.38 73 ARG A O 1
ATOM 554 N N . SER A 1 74 ? -3.312 6.859 12.438 1.00 90.06 74 SER A N 1
ATOM 555 C CA . SER A 1 74 ? -4.058 8.112 12.354 1.00 90.06 74 SER A CA 1
ATOM 556 C C . SER A 1 74 ? -5.468 7.877 11.816 1.00 90.06 74 SER A C 1
ATOM 558 O O . SER A 1 74 ? -6.412 8.477 12.322 1.00 90.06 74 SER A O 1
ATOM 560 N N . VAL A 1 75 ? -5.623 7.003 10.818 1.00 90.12 75 VAL A N 1
ATOM 561 C CA . VAL A 1 75 ? -6.938 6.615 10.296 1.00 90.12 75 VAL A CA 1
ATOM 562 C C . VAL A 1 75 ? -7.702 5.808 11.345 1.00 90.12 75 VAL A C 1
ATOM 564 O O . VAL A 1 75 ? -8.825 6.162 11.675 1.00 90.12 75 VAL A O 1
ATOM 567 N N . GLY A 1 76 ? -7.092 4.787 11.950 1.00 87.06 76 GLY A N 1
ATOM 568 C CA . GLY A 1 76 ? -7.750 3.961 12.968 1.00 87.06 76 GLY A CA 1
ATOM 569 C C . GLY A 1 76 ? -8.216 4.730 14.211 1.00 87.06 76 GLY A C 1
ATOM 570 O O . GLY A 1 76 ? -9.188 4.333 14.838 1.00 87.06 76 GLY A O 1
ATOM 571 N N . GLN A 1 77 ? -7.567 5.846 14.550 1.00 84.50 77 GLN A N 1
ATOM 572 C CA . GLN A 1 77 ? -7.992 6.743 15.633 1.00 84.50 77 GLN A CA 1
ATOM 573 C C . GLN A 1 77 ? -9.157 7.662 15.237 1.00 84.50 77 GLN A C 1
ATOM 575 O O . GLN A 1 77 ? -9.880 8.143 16.108 1.00 84.50 77 GLN A O 1
ATOM 580 N N . GLY A 1 78 ? -9.325 7.935 13.941 1.00 82.94 78 GLY A N 1
ATOM 581 C CA . GLY A 1 78 ? -10.368 8.817 13.415 1.00 82.94 78 GLY A CA 1
ATOM 582 C C . GLY A 1 78 ? -11.714 8.132 13.174 1.00 82.94 78 GLY A C 1
ATOM 583 O O . GLY A 1 78 ? -12.701 8.825 12.935 1.00 82.94 78 GLY A O 1
ATOM 584 N N . TRP A 1 79 ? -11.763 6.799 13.240 1.00 84.12 79 TRP A N 1
ATOM 585 C CA . TRP A 1 79 ? -12.925 5.993 12.868 1.00 84.12 79 TRP A CA 1
ATOM 586 C C . TRP A 1 79 ? -13.219 4.912 13.908 1.00 84.12 79 TRP A C 1
ATOM 588 O O . TRP A 1 79 ? -12.317 4.360 14.535 1.00 84.12 79 TRP A O 1
ATOM 598 N N . ARG A 1 80 ? -14.499 4.560 14.060 1.00 82.94 80 ARG A N 1
ATOM 599 C CA . ARG A 1 80 ? -14.900 3.354 14.792 1.00 82.94 80 ARG A CA 1
ATOM 600 C C . ARG A 1 80 ? -14.802 2.160 13.855 1.00 82.94 80 ARG A C 1
ATOM 602 O O . ARG A 1 80 ? -15.688 1.946 13.039 1.00 82.94 80 ARG A O 1
ATOM 609 N N . LEU A 1 81 ? -13.704 1.419 13.958 1.00 83.94 81 LEU A N 1
ATOM 610 C CA . LEU A 1 81 ? -13.426 0.279 13.090 1.00 83.94 81 LEU A CA 1
ATOM 611 C C . LEU A 1 81 ? -13.633 -1.043 13.828 1.00 83.94 81 LEU A C 1
ATOM 613 O O . LEU A 1 81 ? -13.022 -1.284 14.869 1.00 83.94 81 LEU A O 1
ATOM 617 N N . ASP A 1 82 ? -14.423 -1.931 13.232 1.00 83.94 82 ASP A N 1
ATOM 618 C CA . ASP A 1 82 ? -14.447 -3.343 13.617 1.00 83.94 82 ASP A CA 1
ATOM 619 C C . ASP A 1 82 ? -13.154 -4.064 13.216 1.00 83.94 82 ASP A C 1
ATOM 621 O O . ASP A 1 82 ? -12.446 -3.665 12.289 1.00 83.94 82 ASP A O 1
ATOM 625 N N . ALA A 1 83 ? -12.883 -5.207 13.850 1.00 81.94 83 ALA A N 1
ATOM 626 C CA . ALA A 1 83 ? -11.675 -5.998 13.612 1.00 81.94 83 ALA A CA 1
ATOM 627 C C . ALA A 1 83 ? -11.426 -6.333 12.126 1.00 81.94 83 ALA A C 1
ATOM 629 O O . ALA A 1 83 ? -10.276 -6.377 11.686 1.00 81.94 83 ALA A O 1
ATOM 630 N N . HIS A 1 84 ? -12.482 -6.564 11.339 1.00 84.12 84 HIS A N 1
ATOM 631 C CA . HIS A 1 84 ? -12.348 -6.857 9.912 1.00 84.12 84 HIS A CA 1
ATOM 632 C C . HIS A 1 84 ? -11.943 -5.615 9.095 1.00 84.12 84 HIS A C 1
ATOM 634 O O . HIS A 1 84 ? -11.040 -5.719 8.266 1.00 84.12 84 HIS A O 1
ATOM 640 N N . HIS A 1 85 ? -12.510 -4.439 9.387 1.00 89.12 85 HIS A N 1
ATOM 641 C CA . HIS A 1 85 ? -12.084 -3.169 8.791 1.00 89.12 85 HIS A CA 1
ATOM 642 C C . HIS A 1 85 ? -10.619 -2.883 9.106 1.00 89.12 85 HIS A C 1
ATOM 644 O O . HIS A 1 85 ? -9.846 -2.494 8.238 1.00 89.12 85 HIS A O 1
ATOM 650 N N . VAL A 1 86 ? -10.187 -3.153 10.336 1.00 89.06 86 VAL A N 1
ATOM 651 C CA . VAL A 1 86 ? -8.788 -2.943 10.700 1.00 89.06 86 VAL A CA 1
ATOM 652 C C . VAL A 1 86 ? -7.848 -3.848 9.885 1.00 89.06 86 VAL A C 1
ATOM 654 O O . VAL A 1 86 ? -6.803 -3.391 9.422 1.00 89.06 86 VAL A O 1
ATOM 657 N N . ARG A 1 87 ? -8.222 -5.110 9.629 1.00 89.25 87 ARG A N 1
ATOM 658 C CA . ARG A 1 87 ? -7.444 -6.006 8.748 1.00 89.25 87 ARG A CA 1
ATOM 659 C C . ARG A 1 87 ? -7.363 -5.478 7.315 1.00 89.25 87 ARG A C 1
ATOM 661 O O . ARG A 1 87 ? -6.288 -5.530 6.721 1.00 89.25 87 ARG A O 1
ATOM 668 N N . LEU A 1 88 ? -8.466 -4.954 6.781 1.00 93.06 88 LEU A N 1
ATOM 669 C CA . LEU A 1 88 ? -8.500 -4.331 5.454 1.00 93.06 88 LEU A CA 1
ATOM 670 C C . LEU A 1 88 ? -7.618 -3.076 5.393 1.00 93.06 88 LEU A C 1
ATOM 672 O O . LEU A 1 88 ? -6.887 -2.894 4.423 1.00 93.06 88 LEU A O 1
ATOM 676 N N . LEU A 1 89 ? -7.615 -2.256 6.447 1.00 93.19 89 LEU A N 1
ATOM 677 C CA . LEU A 1 89 ? -6.778 -1.059 6.542 1.00 93.19 89 LEU A CA 1
ATOM 678 C C . LEU A 1 89 ? -5.284 -1.399 6.588 1.00 93.19 89 LEU A C 1
ATOM 680 O O . LEU A 1 89 ? -4.488 -0.776 5.887 1.00 93.19 89 LEU A O 1
ATOM 684 N N . VAL A 1 90 ? -4.895 -2.421 7.355 1.00 93.69 90 VAL A N 1
ATOM 685 C CA . VAL A 1 90 ? -3.508 -2.914 7.372 1.00 93.69 90 VAL A CA 1
ATOM 686 C C . VAL A 1 90 ? -3.114 -3.492 6.011 1.00 93.69 90 VAL A C 1
ATOM 688 O O . VAL A 1 90 ? -2.014 -3.226 5.532 1.00 93.69 90 VAL A O 1
ATOM 691 N N . ALA A 1 91 ? -4.003 -4.246 5.358 1.00 95.06 91 ALA A N 1
ATOM 692 C CA . ALA A 1 91 ? -3.755 -4.769 4.015 1.00 95.06 91 ALA A CA 1
ATOM 693 C C . ALA A 1 91 ? -3.585 -3.643 2.982 1.00 95.06 91 ALA A C 1
ATOM 695 O O . ALA A 1 91 ? -2.705 -3.731 2.128 1.00 95.06 91 ALA A O 1
ATOM 696 N N . ALA A 1 92 ? -4.372 -2.566 3.091 1.00 96.44 92 ALA A N 1
ATOM 697 C CA . ALA A 1 92 ? -4.211 -1.381 2.257 1.00 96.44 92 ALA A CA 1
ATOM 698 C C . ALA A 1 92 ? -2.836 -0.736 2.494 1.00 96.44 92 ALA A C 1
ATOM 700 O O . ALA A 1 92 ? -2.116 -0.478 1.535 1.00 96.44 92 ALA A O 1
ATOM 701 N N . GLY A 1 93 ? -2.427 -0.560 3.755 1.00 96.38 93 GLY A N 1
ATOM 702 C CA . GLY A 1 93 ? -1.088 -0.063 4.087 1.00 96.38 93 GLY A CA 1
ATOM 703 C C . GLY A 1 93 ? 0.026 -0.877 3.422 1.00 96.38 93 GLY A C 1
ATOM 704 O O . GLY A 1 93 ? 0.897 -0.312 2.772 1.00 96.38 93 GLY A O 1
ATOM 705 N N . ARG A 1 94 ? -0.044 -2.210 3.484 1.00 96.88 94 ARG A N 1
ATOM 706 C CA . ARG A 1 94 ? 0.960 -3.077 2.847 1.00 96.88 94 ARG A CA 1
ATOM 707 C C . ARG A 1 94 ? 1.005 -2.915 1.327 1.00 96.88 94 ARG A C 1
ATOM 709 O O . ARG A 1 94 ? 2.087 -2.836 0.757 1.00 96.88 94 ARG A O 1
ATOM 716 N N . ALA A 1 95 ? -0.159 -2.849 0.678 1.00 97.75 95 ALA A N 1
ATOM 717 C CA . ALA A 1 95 ? -0.243 -2.630 -0.767 1.00 97.75 95 ALA A CA 1
ATOM 718 C C . ALA A 1 95 ? 0.342 -1.264 -1.175 1.00 97.75 95 ALA A C 1
ATOM 720 O O . ALA A 1 95 ? 0.933 -1.134 -2.245 1.00 97.75 95 ALA A O 1
ATOM 721 N N . TRP A 1 96 ? 0.212 -0.248 -0.318 1.00 97.88 96 TRP A N 1
ATOM 722 C CA . TRP A 1 96 ? 0.865 1.043 -0.520 1.00 97.88 96 TRP A CA 1
ATOM 723 C C . TRP A 1 96 ? 2.394 0.946 -0.416 1.00 97.88 96 TRP A C 1
ATOM 725 O O . TRP A 1 96 ? 3.089 1.404 -1.322 1.00 97.88 96 TRP A O 1
ATOM 735 N N . ASP A 1 97 ? 2.921 0.304 0.629 1.00 97.81 97 ASP A N 1
ATOM 736 C CA . ASP A 1 97 ? 4.371 0.128 0.808 1.00 97.81 97 ASP A CA 1
ATOM 737 C C . ASP A 1 97 ? 5.003 -0.660 -0.346 1.00 97.81 97 ASP A C 1
ATOM 739 O O . ASP A 1 97 ? 6.055 -0.283 -0.864 1.00 97.81 97 ASP A O 1
ATOM 743 N N . GLU A 1 98 ? 4.332 -1.715 -0.813 1.00 97.62 98 GLU A N 1
ATOM 744 C CA . GLU A 1 98 ? 4.768 -2.488 -1.978 1.00 97.62 98 GLU A CA 1
ATOM 745 C C . GLU A 1 98 ? 4.783 -1.638 -3.257 1.00 97.62 98 GLU A C 1
ATOM 747 O O . GLU A 1 98 ? 5.737 -1.703 -4.039 1.00 97.62 98 GLU A O 1
ATOM 752 N N . ALA A 1 99 ? 3.762 -0.798 -3.462 1.00 98.06 99 ALA A N 1
ATOM 753 C CA . ALA A 1 99 ? 3.703 0.099 -4.610 1.00 98.06 99 ALA A CA 1
ATOM 754 C C . ALA A 1 99 ? 4.854 1.114 -4.617 1.00 98.06 99 ALA A C 1
ATOM 756 O O . ALA A 1 99 ? 5.447 1.351 -5.674 1.00 98.06 99 ALA A O 1
ATOM 757 N N . GLU A 1 100 ? 5.174 1.700 -3.462 1.00 98.06 100 GLU A N 1
ATOM 758 C CA . GLU A 1 100 ? 6.265 2.667 -3.317 1.00 98.06 100 GLU A CA 1
ATOM 759 C C . GLU A 1 100 ? 7.632 1.997 -3.476 1.00 98.06 100 GLU A C 1
ATOM 761 O O . GLU A 1 100 ? 8.476 2.498 -4.223 1.00 98.06 100 GLU A O 1
ATOM 766 N N . ALA A 1 101 ? 7.835 0.822 -2.873 1.00 97.50 101 ALA A N 1
ATOM 767 C CA . ALA A 1 101 ? 9.061 0.048 -3.044 1.00 97.50 101 ALA A CA 1
ATOM 768 C C . ALA A 1 101 ? 9.296 -0.301 -4.522 1.00 97.50 101 ALA A C 1
ATOM 770 O O . ALA A 1 101 ? 10.374 -0.045 -5.061 1.00 97.50 101 ALA A O 1
ATOM 771 N N . ALA A 1 102 ? 8.273 -0.816 -5.210 1.00 97.88 102 ALA A N 1
ATOM 772 C CA . ALA A 1 102 ? 8.353 -1.143 -6.629 1.00 97.88 102 ALA A CA 1
ATOM 773 C C . ALA A 1 102 ? 8.575 0.105 -7.505 1.00 97.88 102 ALA A C 1
ATOM 775 O O . ALA A 1 102 ? 9.348 0.060 -8.463 1.00 97.88 102 ALA A O 1
ATOM 776 N N . ALA A 1 103 ? 7.950 1.237 -7.171 1.00 97.12 103 ALA A N 1
ATOM 777 C CA . ALA A 1 103 ? 8.175 2.497 -7.872 1.00 97.12 103 ALA A CA 1
ATOM 778 C C . ALA A 1 103 ? 9.613 3.012 -7.700 1.00 97.12 103 ALA A C 1
ATOM 780 O O . ALA A 1 103 ? 10.199 3.497 -8.669 1.00 97.12 103 ALA A O 1
ATOM 781 N N . GLU A 1 104 ? 10.203 2.873 -6.511 1.00 97.88 104 GLU A N 1
ATOM 782 C CA . GLU A 1 104 ? 11.586 3.288 -6.263 1.00 97.88 104 GLU A CA 1
ATOM 783 C C . GLU A 1 104 ?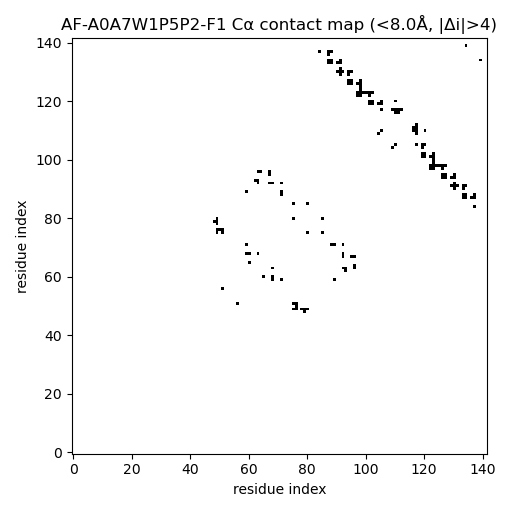 12.593 2.397 -7.005 1.00 97.88 104 GLU A C 1
ATOM 785 O O . GLU A 1 104 ? 13.592 2.911 -7.511 1.00 97.88 104 GLU A O 1
ATOM 790 N N . LEU A 1 105 ? 12.313 1.092 -7.161 1.00 97.38 105 LEU A N 1
ATOM 791 C CA . LEU A 1 105 ? 13.096 0.211 -8.044 1.00 97.38 105 LEU A CA 1
ATOM 792 C C . LEU A 1 105 ? 13.098 0.744 -9.482 1.00 97.38 105 LEU A C 1
ATOM 794 O O . LEU A 1 105 ? 14.162 0.993 -10.044 1.00 97.38 105 LEU A O 1
ATOM 798 N N . VAL A 1 106 ? 11.913 1.018 -10.040 1.00 97.25 106 VAL A N 1
ATOM 799 C CA . VAL A 1 106 ? 11.774 1.549 -11.408 1.00 97.25 106 VAL A CA 1
ATOM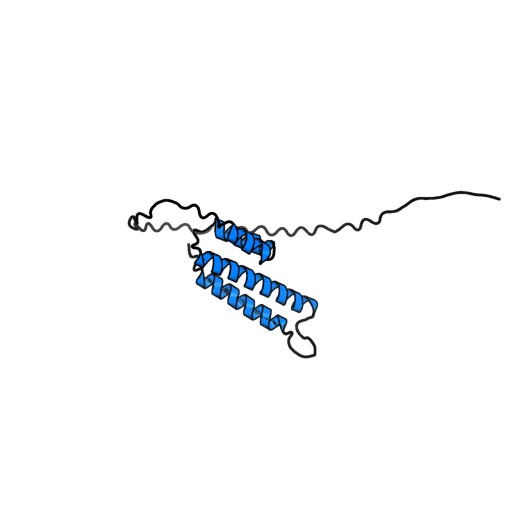 800 C C . VAL A 1 106 ? 12.457 2.904 -11.562 1.00 97.25 106 VAL A C 1
ATOM 802 O O . VAL A 1 106 ? 13.077 3.177 -12.586 1.00 97.25 106 VAL A O 1
ATOM 805 N N . LYS A 1 107 ? 12.362 3.770 -10.552 1.00 97.38 107 LYS A N 1
ATOM 806 C CA . LYS A 1 107 ? 13.016 5.079 -10.564 1.00 97.38 107 LYS A CA 1
ATOM 807 C C . LYS A 1 107 ? 14.540 4.960 -10.549 1.00 97.38 107 LYS A C 1
ATOM 809 O O . LYS A 1 107 ? 15.207 5.763 -11.196 1.00 97.38 107 LYS A O 1
ATOM 814 N N . ARG A 1 108 ? 15.084 3.981 -9.824 1.00 97.06 108 ARG A N 1
ATOM 815 C CA . ARG A 1 108 ? 16.528 3.745 -9.726 1.00 97.06 108 ARG A CA 1
ATOM 816 C C . ARG A 1 108 ? 17.098 3.047 -10.961 1.00 97.06 108 ARG A C 1
ATOM 818 O O . ARG A 1 108 ? 18.177 3.416 -11.410 1.00 97.06 108 ARG A O 1
ATOM 825 N N . GLU A 1 109 ? 16.402 2.042 -11.479 1.00 96.75 109 GLU A N 1
ATOM 826 C CA . GLU A 1 109 ? 16.902 1.140 -12.530 1.00 96.75 109 GLU A CA 1
ATOM 827 C C . GLU A 1 109 ? 16.422 1.537 -13.934 1.00 96.75 109 GLU A C 1
ATOM 829 O O . GLU A 1 109 ? 16.993 1.113 -14.935 1.00 96.75 109 GLU A O 1
ATOM 834 N N . GLY A 1 110 ? 15.417 2.410 -14.017 1.00 96.56 110 GLY A N 1
ATOM 835 C CA . GLY A 1 110 ? 14.800 2.846 -15.262 1.00 96.56 110 GLY A CA 1
ATOM 836 C C . GLY A 1 110 ? 13.563 2.025 -15.634 1.00 96.56 110 GLY A C 1
ATOM 837 O O . GLY A 1 110 ? 13.303 0.938 -15.131 1.00 96.56 110 GLY A O 1
ATOM 838 N N . VAL A 1 111 ? 12.750 2.559 -16.546 1.00 95.38 111 VAL A N 1
ATOM 839 C CA . VAL A 1 111 ? 11.480 1.925 -16.958 1.00 95.38 111 VAL A CA 1
ATOM 840 C C . VAL A 1 111 ? 11.699 0.697 -17.856 1.00 95.38 111 VAL A C 1
ATOM 842 O O . VAL A 1 111 ? 10.815 -0.157 -17.960 1.00 95.38 111 VAL A O 1
ATOM 845 N N . VAL A 1 112 ? 12.869 0.591 -18.489 1.00 96.94 112 VAL A N 1
ATOM 846 C CA . VAL A 1 112 ? 13.256 -0.510 -19.379 1.00 96.94 112 VAL A CA 1
ATOM 847 C C . VAL A 1 112 ? 14.546 -1.133 -18.857 1.00 96.94 112 VAL A C 1
ATOM 849 O O . VAL A 1 112 ? 15.531 -0.423 -18.679 1.00 96.94 112 VAL A O 1
ATOM 852 N N . VAL A 1 113 ? 14.532 -2.450 -18.648 1.00 94.62 113 VAL A N 1
ATOM 853 C CA . VAL A 1 113 ? 15.680 -3.262 -18.217 1.00 94.62 113 VAL A CA 1
ATOM 854 C C . VAL A 1 113 ? 15.787 -4.439 -19.185 1.00 94.62 113 VAL A C 1
ATOM 856 O O . VAL A 1 113 ? 14.772 -5.045 -19.528 1.00 94.62 113 VAL A O 1
ATOM 859 N N . ASP A 1 114 ? 16.990 -4.706 -19.696 1.00 94.19 114 ASP A N 1
ATOM 860 C CA . ASP A 1 114 ? 17.265 -5.769 -20.679 1.00 94.19 114 ASP A CA 1
ATOM 861 C C . ASP A 1 114 ? 16.352 -5.739 -21.923 1.00 94.19 114 ASP A C 1
ATOM 863 O O . ASP A 1 114 ? 15.934 -6.766 -22.456 1.00 94.19 114 ASP A O 1
ATOM 867 N N . GLY A 1 115 ? 16.009 -4.535 -22.396 1.00 95.25 115 GLY A N 1
ATOM 868 C CA . GLY A 1 115 ? 15.177 -4.337 -23.590 1.00 95.25 115 GLY A CA 1
ATOM 869 C C . GLY A 1 115 ? 13.679 -4.602 -23.391 1.00 95.25 115 GLY A C 1
ATOM 870 O O . GLY A 1 115 ? 12.909 -4.467 -24.341 1.00 95.25 115 GLY A O 1
ATOM 871 N N . ALA A 1 116 ? 13.243 -4.922 -22.170 1.00 96.00 116 ALA A 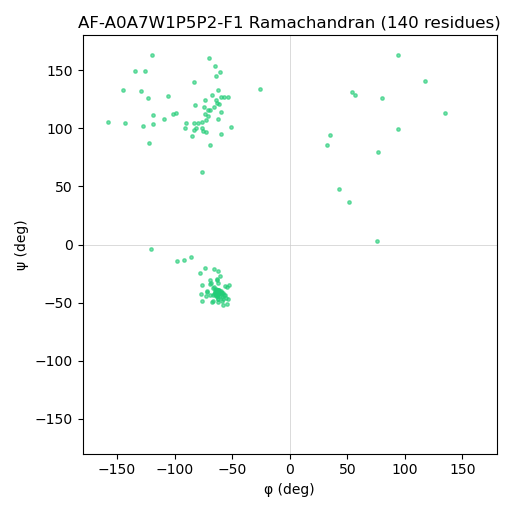N 1
ATOM 872 C CA . ALA A 1 116 ? 11.843 -5.122 -21.813 1.00 96.00 116 ALA A CA 1
ATOM 873 C C . ALA A 1 116 ? 11.389 -4.137 -20.725 1.00 96.00 116 ALA A C 1
ATOM 875 O O . ALA A 1 116 ? 12.193 -3.514 -20.032 1.00 96.00 116 ALA A O 1
ATOM 876 N N . ARG A 1 117 ? 10.070 -3.981 -20.552 1.00 95.88 117 ARG A N 1
ATOM 877 C CA . ARG A 1 117 ? 9.520 -3.155 -19.467 1.00 95.88 117 ARG A CA 1
ATOM 878 C C . ARG A 1 117 ? 9.921 -3.745 -18.115 1.00 95.88 117 ARG A C 1
ATOM 880 O O . ARG A 1 117 ? 9.721 -4.935 -17.884 1.00 95.88 117 ARG A O 1
ATOM 887 N N . HIS A 1 118 ? 10.409 -2.902 -17.208 1.00 97.38 118 HIS A N 1
ATOM 888 C CA . HIS A 1 118 ? 10.853 -3.336 -15.888 1.00 97.38 118 HIS A CA 1
ATOM 889 C C . HIS A 1 118 ? 9.707 -4.054 -15.140 1.00 97.38 118 HIS A C 1
ATOM 891 O O . HIS A 1 118 ? 8.628 -3.468 -14.994 1.00 97.38 118 HIS A O 1
ATOM 897 N N . PRO A 1 119 ? 9.908 -5.282 -14.616 1.00 95.81 119 PRO A N 1
ATOM 898 C CA . PRO A 1 119 ? 8.858 -6.040 -13.921 1.00 95.81 119 PRO A CA 1
ATOM 899 C C . PRO A 1 119 ? 8.236 -5.291 -12.732 1.00 95.81 119 PRO A C 1
ATOM 901 O O . PRO A 1 119 ? 7.019 -5.338 -12.540 1.00 95.81 119 PRO A O 1
ATOM 904 N N . ALA A 1 120 ? 9.034 -4.507 -11.998 1.00 97.00 120 ALA A N 1
ATOM 905 C CA . ALA A 1 120 ? 8.559 -3.671 -10.898 1.00 97.00 120 ALA A CA 1
ATOM 906 C C . ALA A 1 120 ? 7.551 -2.598 -11.351 1.00 97.00 120 ALA A C 1
ATOM 908 O O . ALA A 1 120 ? 6.707 -2.177 -10.567 1.00 97.00 120 ALA A O 1
ATOM 909 N N . SER A 1 121 ? 7.545 -2.211 -12.635 1.00 96.81 121 SER A N 1
ATOM 910 C CA . SER A 1 121 ? 6.523 -1.299 -13.167 1.00 96.81 121 SER A CA 1
ATOM 911 C C . SER A 1 121 ? 5.125 -1.904 -13.102 1.00 96.81 121 SER A C 1
ATOM 913 O O . SER A 1 121 ? 4.167 -1.191 -12.813 1.00 96.81 121 SER A O 1
ATOM 915 N N . LYS A 1 122 ? 4.989 -3.205 -13.395 1.00 95.75 122 LYS A N 1
ATOM 916 C CA . LYS A 1 122 ? 3.696 -3.891 -13.309 1.00 95.75 122 LYS A CA 1
ATOM 917 C C . LYS A 1 122 ? 3.295 -4.100 -11.851 1.00 95.75 122 LYS A C 1
ATOM 919 O O . LYS A 1 122 ? 2.165 -3.769 -11.508 1.00 95.75 122 LYS A O 1
ATOM 924 N N . ALA A 1 123 ? 4.229 -4.533 -11.003 1.00 96.75 123 ALA A N 1
ATOM 925 C CA . ALA A 1 123 ? 3.991 -4.678 -9.566 1.00 96.75 123 ALA A CA 1
ATOM 926 C C . ALA A 1 123 ? 3.494 -3.364 -8.934 1.00 96.75 123 ALA A C 1
ATOM 928 O O . ALA A 1 123 ? 2.469 -3.351 -8.261 1.00 96.75 123 ALA A O 1
ATOM 929 N N . ALA A 1 124 ? 4.130 -2.231 -9.254 1.00 97.44 124 ALA A N 1
ATOM 930 C CA . ALA A 1 124 ? 3.722 -0.923 -8.745 1.00 97.44 124 ALA A CA 1
ATOM 931 C C . ALA A 1 124 ? 2.313 -0.497 -9.200 1.00 97.44 124 ALA A C 1
ATOM 933 O O . ALA A 1 124 ? 1.648 0.274 -8.510 1.00 97.44 124 ALA A O 1
ATOM 934 N N . ILE A 1 125 ? 1.859 -0.933 -10.378 1.00 97.56 125 ILE A N 1
ATOM 935 C CA . ILE A 1 125 ? 0.499 -0.654 -10.865 1.00 97.56 125 ILE A CA 1
ATOM 936 C C . ILE A 1 125 ? -0.509 -1.554 -10.152 1.00 97.56 125 ILE A C 1
ATOM 938 O O . ILE A 1 125 ? -1.519 -1.063 -9.651 1.00 97.56 125 ILE A O 1
ATOM 942 N N . ASP A 1 126 ? -0.225 -2.853 -10.086 1.00 98.00 126 ASP A N 1
ATOM 943 C CA . ASP A 1 126 ? -1.121 -3.838 -9.484 1.00 98.00 126 ASP A CA 1
ATOM 944 C C . ASP A 1 126 ? -1.322 -3.548 -7.983 1.00 98.00 126 ASP A C 1
ATOM 946 O O . ASP A 1 126 ? -2.460 -3.494 -7.514 1.00 98.00 126 ASP A O 1
ATOM 950 N N . ALA A 1 127 ? -0.245 -3.225 -7.259 1.00 97.75 127 ALA A N 1
ATOM 951 C CA . ALA A 1 127 ? -0.294 -2.846 -5.848 1.00 97.75 127 ALA A CA 1
ATOM 952 C C . ALA A 1 127 ? -1.106 -1.555 -5.610 1.00 97.75 127 ALA A C 1
ATOM 954 O O . ALA A 1 127 ? -1.927 -1.489 -4.692 1.00 97.75 127 ALA A O 1
ATOM 95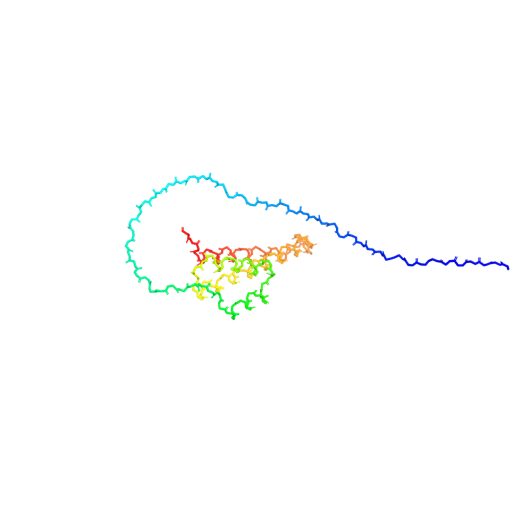5 N N . ARG A 1 128 ? -0.990 -0.546 -6.492 1.00 97.81 128 ARG A N 1
ATOM 956 C CA . ARG A 1 128 ? -1.836 0.665 -6.432 1.00 97.81 128 ARG A CA 1
ATOM 957 C C . ARG A 1 128 ? -3.312 0.357 -6.656 1.00 97.81 128 ARG A C 1
ATOM 959 O O . ARG A 1 128 ? -4.163 0.923 -5.971 1.00 97.81 128 ARG A O 1
ATOM 966 N N . HIS A 1 129 ? -3.633 -0.521 -7.603 1.00 98.06 129 HIS A N 1
ATOM 967 C CA . HIS A 1 129 ? -5.017 -0.939 -7.816 1.00 98.06 129 HIS A CA 1
ATOM 968 C C . HIS A 1 129 ? -5.575 -1.664 -6.593 1.00 98.06 129 HIS A C 1
ATOM 970 O O . HIS A 1 129 ? -6.686 -1.350 -6.166 1.00 98.06 129 HIS A O 1
ATOM 976 N N . GLN A 1 130 ? -4.799 -2.571 -5.998 1.00 97.88 130 GLN A N 1
ATOM 977 C CA . GLN A 1 130 ? -5.192 -3.270 -4.779 1.00 97.88 130 GLN A CA 1
ATOM 978 C C . GLN A 1 130 ? -5.418 -2.295 -3.617 1.00 97.88 130 GLN A C 1
ATOM 980 O O . GLN A 1 130 ? -6.439 -2.391 -2.939 1.00 97.88 130 GLN A O 1
ATOM 985 N N . PHE A 1 131 ? -4.530 -1.315 -3.428 1.00 97.31 131 PHE A N 1
ATOM 986 C CA . PHE A 1 131 ? -4.706 -0.259 -2.431 1.00 97.31 131 PHE A CA 1
ATOM 987 C C . PHE A 1 131 ? -6.042 0.475 -2.607 1.00 97.31 131 PHE A C 1
ATOM 989 O O . PHE A 1 131 ? -6.831 0.563 -1.668 1.00 97.31 131 PHE A O 1
ATOM 996 N N . VAL A 1 132 ? -6.342 0.942 -3.824 1.00 96.38 132 VAL A N 1
ATOM 997 C CA . VAL A 1 132 ? -7.600 1.649 -4.123 1.00 96.38 132 VAL A CA 1
ATOM 998 C C . VAL A 1 132 ? -8.819 0.751 -3.902 1.00 96.38 132 VAL A C 1
ATOM 1000 O O . VAL A 1 132 ? -9.827 1.211 -3.367 1.00 96.38 132 VAL A O 1
ATOM 1003 N N . GLN A 1 133 ? -8.752 -0.522 -4.292 1.00 96.62 133 GLN A N 1
ATOM 1004 C CA . GLN A 1 133 ? -9.841 -1.475 -4.066 1.00 96.62 133 GLN A CA 1
ATOM 1005 C C . GLN A 1 133 ? -10.094 -1.714 -2.576 1.00 96.62 133 GLN A C 1
ATOM 1007 O O . GLN A 1 133 ? -11.246 -1.693 -2.144 1.00 96.62 133 GLN A O 1
ATOM 1012 N N . LEU A 1 134 ? -9.038 -1.887 -1.780 1.00 95.88 134 LEU A N 1
ATOM 1013 C CA . LEU A 1 134 ? -9.149 -2.072 -0.334 1.00 95.88 134 LEU A CA 1
ATOM 1014 C C . LEU A 1 134 ? -9.704 -0.820 0.350 1.00 95.88 134 LEU A C 1
ATOM 1016 O O . LEU A 1 134 ? -10.583 -0.943 1.195 1.00 95.88 134 LEU A O 1
ATOM 1020 N N . LEU A 1 135 ? -9.276 0.378 -0.065 1.00 92.31 135 LEU A N 1
ATOM 1021 C CA . LEU A 1 135 ? -9.845 1.631 0.441 1.00 92.31 135 LEU A CA 1
ATOM 1022 C C . LEU A 1 135 ? -11.333 1.782 0.121 1.00 92.31 135 LEU A C 1
ATOM 1024 O O . LEU A 1 135 ? -12.091 2.225 0.974 1.00 92.31 135 LEU A O 1
ATOM 1028 N N . ARG A 1 136 ? -11.762 1.395 -1.084 1.00 92.88 136 ARG A N 1
ATOM 1029 C CA . ARG A 1 136 ? -13.190 1.385 -1.440 1.00 92.88 136 ARG A CA 1
ATOM 1030 C C . ARG A 1 136 ? -13.972 0.355 -0.634 1.00 92.88 136 ARG A C 1
ATOM 1032 O O . ARG A 1 136 ? -15.095 0.620 -0.247 1.00 92.88 136 ARG A O 1
ATOM 1039 N N . THR A 1 137 ? -13.369 -0.801 -0.368 1.00 93.81 137 THR A N 1
ATOM 1040 C CA . THR A 1 137 ? -13.996 -1.870 0.426 1.00 93.81 137 THR A CA 1
ATOM 1041 C C . THR A 1 137 ? -14.143 -1.478 1.895 1.00 93.81 137 THR A C 1
ATOM 1043 O O . THR A 1 137 ? -15.070 -1.930 2.552 1.00 93.81 137 THR A O 1
ATOM 1046 N N . LEU A 1 138 ? -13.236 -0.645 2.416 1.00 90.62 138 LEU A N 1
ATOM 1047 C CA . LEU A 1 138 ? -13.356 -0.088 3.763 1.00 90.62 138 LEU A CA 1
ATOM 1048 C C . LEU A 1 138 ? -14.554 0.848 3.922 1.00 90.62 138 LEU A C 1
ATOM 1050 O O . LEU A 1 138 ? -14.941 1.083 5.060 1.00 90.62 138 LEU A O 1
ATOM 1054 N N . ASP A 1 139 ? -15.072 1.386 2.813 1.00 86.12 139 ASP A N 1
ATOM 1055 C CA . ASP A 1 139 ? -16.257 2.243 2.752 1.00 86.12 139 ASP A CA 1
ATOM 1056 C C . ASP A 1 139 ? -16.301 3.292 3.873 1.00 86.12 139 ASP A C 1
ATOM 1058 O O . ASP A 1 139 ? -17.283 3.451 4.595 1.00 86.12 139 ASP A O 1
ATOM 1062 N N . LEU A 1 140 ? -15.175 3.991 4.062 1.00 75.38 140 LEU A N 1
ATOM 1063 C CA . LEU A 1 140 ? -15.055 5.070 5.041 1.00 75.38 140 LEU A CA 1
ATOM 1064 C C . LEU A 1 140 ? -15.764 6.322 4.504 1.00 75.38 14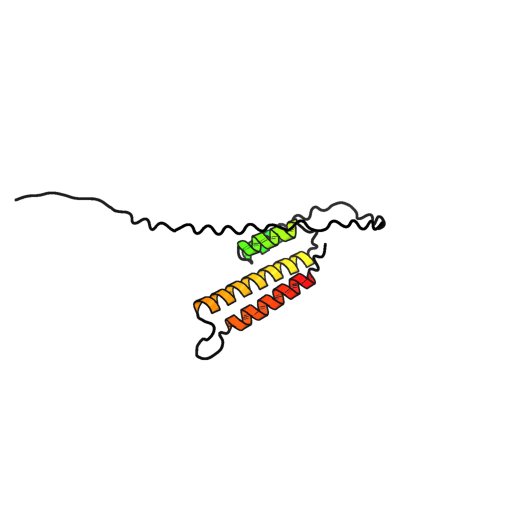0 LEU A C 1
ATOM 1066 O O . LEU A 1 140 ? -15.125 7.343 4.237 1.00 75.38 140 LEU A O 1
ATOM 1070 N N . GLU A 1 141 ? -17.072 6.235 4.284 1.00 62.00 141 GLU A N 1
ATOM 1071 C CA . GLU A 1 141 ? -17.907 7.399 4.019 1.00 62.00 141 GLU A CA 1
ATOM 1072 C C . GLU A 1 141 ? -18.308 8.062 5.336 1.00 62.00 141 GLU A C 1
ATOM 1074 O O . GLU A 1 141 ? -18.547 7.419 6.360 1.00 62.00 141 GLU A O 1
ATOM 1079 N N . LYS A 1 142 ? -18.296 9.391 5.312 1.00 52.25 142 LYS A N 1
ATOM 1080 C CA . LYS A 1 142 ? -18.685 10.236 6.433 1.00 52.25 142 LYS A CA 1
ATOM 1081 C C . LYS A 1 142 ? -20.073 10.801 6.188 1.00 52.25 142 LYS A C 1
ATOM 1083 O O . LYS A 1 142 ? -20.294 11.277 5.054 1.00 52.25 142 LYS A O 1
#

Sequence (142 aa):
MAGVKGLSGGQNKVSVAKHRLRGSYRPSRHAARAVVVEASVIEHPAQQMTILPADLVRVIDHQLEPGTAAWVRSVGQGWRLDAHHVRLLVAAGRAWDEAEAAAELVKREGVVVDGARHPASKAAIDARHQFVQLLRTLDLEK

Secondary structure (DSSP, 8-state):
---------------------------------------------S----PPPHHHHHHHHHHS-HHHHHHHHHHHHHS---HHHHHHHHHHHHHHHHHHHHHHHHHHH-SEETTEE-HHHHHHHHHHHHHHHHHHHTT---

Solvent-accessible surface area (backbone atoms only — not comparable to full-atom values): 9132 Å² total; per-residue (Å²): 133,88,84,85,89,88,83,83,88,79,85,84,77,82,79,81,80,83,82,81,82,87,77,82,86,73,87,81,90,77,82,90,75,91,78,89,72,91,72,81,89,73,88,70,83,76,89,74,80,58,69,77,54,70,71,54,53,51,50,39,62,76,65,33,56,73,70,46,31,51,48,52,50,56,51,50,68,74,43,88,65,53,75,67,50,49,53,41,49,52,51,24,41,39,24,46,50,51,15,51,54,22,44,51,49,29,70,74,66,37,68,56,48,96,92,38,74,30,69,39,55,55,50,22,50,53,24,47,52,50,22,54,52,35,54,60,71,58,59,84,77,131

Radius of gyration: 25.39 Å; Cα contacts (8 Å, |Δi|>4): 86; chains: 1; bounding box: 105×34×49 Å

Mean predicted aligned error: 15.68 Å